Protein AF-A0A1M5I8T3-F1 (afdb_monomer_lite)

InterPro domains:
  IPR018540 Aspartyl-phosphate phosphatase Spo0E-like [PF09388] (10-51)
  IPR036638 Helix-loop-helix DNA-binding domain superfamily [G3DSA:4.10.280.10] (4-58)
  IPR037208 Aspartyl-phosphate phosphatase Spo0E-like superfamily [SSF140500] (6-55)

pLDDT: mean 89.14, std 15.67, range [42.06, 98.56]

Foldseek 3Di:
DDPCDPLNVLVVVLVVLVVVLVVCCVVVNCPPPSNVVSVVVSVVSVVVNVVVVVVVVD

Secondary structure (DSSP, 8-state):
-----HHHHHHHHHHHHHHHHHHHHHHH-TTSHHHHHHHHHHHHHHHHHHHHHHHHT-

Sequence (58 aa):
MNPMNETEKLLQEIENVRKQMSEVALSKGITSLESIALSQELDRLLNIYNNEISKIHK

Organism: NCBI:txid930117

Structure (mmCIF, N/CA/C/O backbone):
data_AF-A0A1M5I8T3-F1
#
_entry.id   AF-A0A1M5I8T3-F1
#
loop_
_atom_site.group_PDB
_atom_site.id
_atom_site.type_symbol
_atom_site.label_atom_id
_atom_site.label_alt_id
_atom_site.label_comp_id
_atom_site.label_asym_id
_atom_site.label_entity_id
_atom_site.label_seq_id
_atom_site.pdbx_PDB_ins_code
_atom_site.Cartn_x
_atom_site.Cartn_y
_atom_site.Cartn_z
_atom_site.occupancy
_atom_site.B_iso_or_equiv
_atom_site.auth_seq_id
_atom_site.auth_comp_id
_atom_site.auth_asym_id
_atom_site.auth_atom_id
_atom_site.pdbx_PDB_model_num
ATOM 1 N N . MET A 1 1 ? 6.177 19.849 -23.355 1.00 42.06 1 MET A N 1
ATOM 2 C CA . MET A 1 1 ? 5.395 19.131 -22.328 1.00 42.06 1 MET A CA 1
ATOM 3 C C . MET A 1 1 ? 5.852 17.683 -22.411 1.00 42.06 1 MET A C 1
ATOM 5 O O . MET A 1 1 ? 5.576 17.053 -23.422 1.00 42.06 1 MET A O 1
ATOM 9 N N . ASN A 1 2 ? 6.709 17.229 -21.490 1.00 49.38 2 ASN A N 1
ATOM 10 C CA . ASN A 1 2 ? 7.270 15.873 -21.562 1.00 49.38 2 ASN A CA 1
ATOM 11 C C . ASN A 1 2 ? 6.131 14.866 -21.342 1.00 49.38 2 ASN A C 1
ATOM 13 O O . ASN A 1 2 ? 5.338 15.092 -20.424 1.00 49.38 2 ASN A O 1
ATOM 17 N N . PRO A 1 3 ? 5.996 13.803 -22.153 1.00 52.59 3 PRO A N 1
ATOM 18 C CA . PRO A 1 3 ? 5.061 12.737 -21.839 1.00 52.59 3 PRO A CA 1
ATOM 19 C C . PRO A 1 3 ? 5.492 12.148 -20.496 1.00 52.59 3 PRO A C 1
ATOM 21 O O . PRO A 1 3 ? 6.571 11.573 -20.392 1.00 52.59 3 PRO A O 1
ATOM 24 N N . MET A 1 4 ? 4.677 12.382 -19.467 1.00 58.44 4 MET A N 1
ATOM 25 C CA . MET A 1 4 ? 4.857 11.819 -18.131 1.00 58.44 4 MET A CA 1
ATOM 26 C C . MET A 1 4 ? 5.068 10.320 -18.297 1.00 58.44 4 MET A C 1
ATOM 28 O O . MET A 1 4 ? 4.204 9.642 -18.873 1.00 58.44 4 MET A O 1
ATOM 32 N N . ASN A 1 5 ? 6.253 9.850 -17.917 1.00 82.12 5 ASN A N 1
ATOM 33 C CA . ASN A 1 5 ? 6.668 8.493 -18.224 1.00 82.12 5 ASN A CA 1
ATOM 34 C C . ASN A 1 5 ? 5.745 7.510 -17.469 1.00 82.12 5 ASN A C 1
ATOM 36 O O . ASN A 1 5 ? 5.141 7.858 -16.452 1.00 82.12 5 ASN A O 1
ATOM 40 N N . GLU A 1 6 ? 5.538 6.305 -18.000 1.00 83.88 6 GLU A N 1
ATOM 41 C CA . GLU A 1 6 ? 4.582 5.350 -17.408 1.00 83.88 6 GLU A CA 1
ATOM 42 C C . GLU A 1 6 ? 4.940 5.009 -15.951 1.00 83.88 6 GLU A C 1
ATOM 44 O O . GLU A 1 6 ? 4.053 4.854 -15.111 1.00 83.88 6 GLU A O 1
ATOM 49 N N . THR A 1 7 ? 6.233 5.023 -15.620 1.00 88.31 7 THR A N 1
ATOM 50 C CA . THR A 1 7 ? 6.750 4.859 -14.258 1.00 88.31 7 THR A CA 1
ATOM 51 C C . THR A 1 7 ? 6.364 6.019 -13.330 1.00 88.31 7 THR A C 1
ATOM 53 O O . THR A 1 7 ? 5.999 5.786 -12.184 1.00 88.31 7 THR A O 1
ATOM 56 N N . GLU A 1 8 ? 6.388 7.267 -13.796 1.00 89.94 8 GLU A N 1
ATOM 57 C CA . GLU A 1 8 ? 5.997 8.471 -13.052 1.00 89.94 8 GLU A CA 1
ATOM 58 C C . GLU A 1 8 ? 4.501 8.453 -12.752 1.00 89.94 8 GLU A C 1
ATOM 60 O O . GLU A 1 8 ? 4.093 8.804 -11.646 1.00 89.94 8 GLU A O 1
ATOM 65 N N . LYS A 1 9 ? 3.679 8.001 -13.708 1.00 92.25 9 LYS A N 1
ATOM 66 C CA . LYS A 1 9 ? 2.240 7.805 -13.478 1.00 92.25 9 LYS A CA 1
ATOM 67 C C . LYS A 1 9 ? 1.996 6.754 -12.400 1.00 92.25 9 LYS A C 1
ATOM 69 O O . LYS A 1 9 ? 1.240 7.012 -11.469 1.00 92.25 9 LYS A O 1
ATOM 74 N N . LEU A 1 10 ? 2.686 5.618 -12.487 1.00 93.94 10 LEU A N 1
ATOM 75 C CA . LEU A 1 10 ? 2.582 4.549 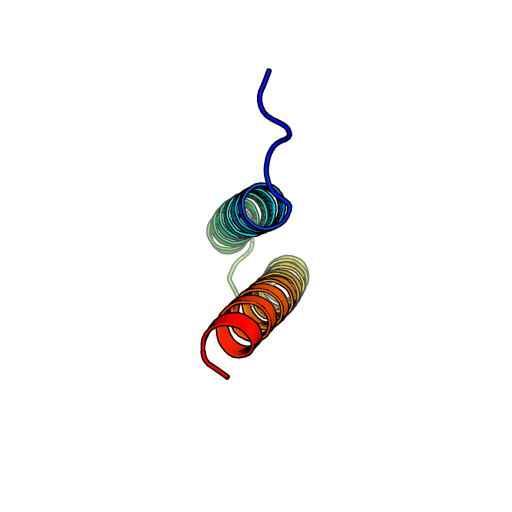-11.497 1.00 93.94 10 LEU A CA 1
ATOM 76 C C . LEU A 1 10 ? 3.030 5.011 -10.102 1.00 93.94 10 LEU A C 1
ATOM 78 O O . LEU A 1 10 ? 2.350 4.747 -9.114 1.00 93.94 10 LEU A O 1
ATOM 82 N N . LEU A 1 11 ? 4.135 5.754 -10.010 1.00 95.00 11 LEU A N 1
ATOM 83 C CA . LEU A 1 11 ? 4.603 6.336 -8.750 1.00 95.00 11 LEU A CA 1
ATOM 84 C C . LEU A 1 11 ? 3.600 7.341 -8.170 1.00 95.00 11 LEU A C 1
ATOM 86 O O . LEU A 1 11 ? 3.379 7.360 -6.959 1.00 95.00 11 LEU A O 1
ATOM 90 N N . GLN A 1 12 ? 2.960 8.147 -9.020 1.00 96.56 12 GLN A N 1
ATOM 91 C CA . GLN A 1 12 ? 1.919 9.075 -8.586 1.00 96.56 12 GLN A CA 1
ATOM 92 C C . GLN A 1 12 ? 0.687 8.337 -8.042 1.00 96.56 12 GLN A C 1
ATOM 94 O O . GLN A 1 12 ? 0.115 8.764 -7.038 1.00 96.56 12 GLN A O 1
ATOM 99 N N . GLU A 1 13 ? 0.286 7.229 -8.668 1.00 97.06 13 GLU A N 1
ATOM 100 C CA . GLU A 1 13 ? -0.811 6.382 -8.187 1.00 97.06 13 GLU A CA 1
ATOM 101 C C . GLU A 1 13 ? -0.474 5.719 -6.847 1.00 97.06 13 GLU A C 1
ATOM 103 O O . GLU A 1 13 ? -1.280 5.794 -5.919 1.00 97.06 13 GLU A O 1
ATOM 108 N N . ILE A 1 14 ? 0.735 5.165 -6.703 1.00 98.00 14 ILE A N 1
ATOM 109 C CA . ILE A 1 14 ? 1.235 4.607 -5.435 1.00 98.00 14 ILE A CA 1
ATOM 110 C C . ILE A 1 14 ? 1.145 5.652 -4.320 1.00 98.00 14 ILE A C 1
ATOM 112 O O . ILE A 1 14 ? 0.619 5.373 -3.243 1.00 98.00 14 ILE A O 1
ATOM 116 N N . GLU A 1 15 ? 1.618 6.873 -4.575 1.00 98.25 15 GLU A N 1
ATOM 117 C CA . GLU A 1 15 ? 1.605 7.944 -3.580 1.00 98.25 15 GLU A CA 1
ATOM 118 C C . GLU A 1 15 ? 0.180 8.380 -3.210 1.00 98.25 15 GLU A C 1
ATOM 120 O O . GLU A 1 15 ? -0.111 8.628 -2.036 1.00 98.25 15 GLU A O 1
ATOM 125 N N . ASN A 1 16 ? -0.731 8.430 -4.184 1.00 98.44 16 ASN A N 1
ATOM 126 C CA . ASN A 1 16 ? -2.132 8.758 -3.936 1.00 98.44 16 ASN A CA 1
ATOM 127 C C . ASN A 1 16 ? -2.806 7.699 -3.049 1.00 98.44 16 ASN A C 1
ATOM 129 O O . ASN A 1 16 ? -3.420 8.051 -2.038 1.00 98.44 16 ASN A O 1
ATOM 133 N N . VAL A 1 17 ? -2.645 6.413 -3.376 1.00 98.44 17 VAL A N 1
ATOM 134 C CA . VAL A 1 17 ? -3.222 5.308 -2.593 1.00 98.44 17 VAL A CA 1
ATOM 135 C C . VAL A 1 17 ? -2.601 5.248 -1.197 1.00 98.44 17 VAL A C 1
ATOM 137 O O . VAL A 1 17 ? -3.317 5.077 -0.212 1.00 98.44 17 VAL A O 1
ATOM 140 N N . ARG A 1 18 ? -1.290 5.482 -1.065 1.00 98.38 18 ARG A N 1
ATOM 141 C CA . ARG A 1 18 ? -0.600 5.527 0.234 1.00 98.38 18 ARG A CA 1
ATOM 142 C C . ARG A 1 18 ? -1.167 6.611 1.155 1.00 98.38 18 ARG A C 1
ATOM 144 O O . ARG A 1 18 ? -1.353 6.360 2.351 1.00 98.38 18 ARG A O 1
ATOM 151 N N . LYS A 1 19 ? -1.445 7.808 0.623 1.00 98.56 19 LYS A N 1
ATOM 152 C CA . LYS A 1 19 ? -2.075 8.898 1.390 1.00 98.56 19 LYS A CA 1
ATOM 153 C C . LYS A 1 19 ? -3.481 8.516 1.835 1.00 98.56 19 LYS A C 1
ATOM 155 O O . LYS A 1 19 ? -3.760 8.576 3.029 1.00 98.56 19 LYS A O 1
ATOM 160 N N . GLN A 1 20 ? -4.310 8.033 0.911 1.00 98.31 20 GLN A N 1
ATOM 161 C CA . GLN A 1 20 ? -5.672 7.589 1.219 1.00 98.31 20 GLN A CA 1
ATOM 162 C C . GLN A 1 20 ? -5.685 6.482 2.277 1.00 98.31 20 GLN A C 1
ATOM 164 O O . GLN A 1 20 ? -6.414 6.577 3.258 1.00 98.31 20 GLN A O 1
ATOM 169 N N . MET A 1 21 ? -4.829 5.466 2.139 1.00 97.88 21 MET A N 1
ATOM 170 C CA . MET A 1 21 ? -4.701 4.390 3.123 1.00 97.88 21 MET A CA 1
ATOM 171 C C . MET A 1 21 ? -4.359 4.938 4.511 1.00 97.88 21 MET A C 1
ATOM 173 O O . MET A 1 21 ? -4.935 4.495 5.501 1.00 97.88 21 MET A O 1
ATOM 177 N N . SER A 1 22 ? -3.450 5.915 4.583 1.00 97.62 22 SER A N 1
ATOM 178 C CA . SER A 1 22 ? -3.018 6.535 5.842 1.00 97.62 22 SER A CA 1
ATOM 179 C C . SER A 1 22 ? -4.148 7.337 6.498 1.00 97.62 22 SER A C 1
ATOM 181 O O . SER A 1 22 ? -4.373 7.220 7.702 1.00 97.62 22 SER A O 1
ATOM 183 N N . GLU A 1 23 ? -4.895 8.111 5.710 1.00 98.38 23 GLU A N 1
ATOM 184 C CA . GLU A 1 23 ? -6.059 8.881 6.170 1.00 98.38 23 GLU A CA 1
ATOM 185 C C . GLU A 1 23 ? -7.192 7.966 6.661 1.00 98.38 23 GLU A C 1
ATOM 187 O O . GLU A 1 23 ? -7.781 8.192 7.723 1.00 98.38 23 GLU A O 1
ATOM 192 N N . VAL A 1 24 ? -7.475 6.888 5.927 1.00 98.31 24 VAL A N 1
ATOM 193 C CA . VAL A 1 24 ? -8.493 5.896 6.296 1.00 98.31 24 VAL A CA 1
ATOM 194 C C . VAL A 1 24 ? -8.057 5.100 7.525 1.00 98.31 24 VAL A C 1
ATOM 196 O O . VAL A 1 24 ? -8.853 4.920 8.440 1.00 98.31 24 VAL A O 1
ATOM 199 N N . ALA A 1 25 ? -6.794 4.683 7.617 1.00 97.88 25 ALA A N 1
ATOM 200 C CA . ALA A 1 25 ? -6.275 3.991 8.796 1.00 97.88 25 ALA A CA 1
ATOM 201 C C . ALA A 1 25 ? -6.357 4.861 10.059 1.00 97.88 25 ALA A C 1
ATOM 203 O O . ALA A 1 25 ? -6.703 4.352 11.125 1.00 97.88 25 ALA A O 1
ATOM 204 N N . LEU A 1 26 ? -6.088 6.166 9.939 1.00 98.00 26 LEU A N 1
ATOM 205 C CA . LEU A 1 26 ? -6.193 7.110 11.052 1.00 98.00 26 LEU A CA 1
ATOM 206 C C . LEU A 1 26 ? -7.649 7.353 11.478 1.00 98.00 26 LEU A C 1
ATOM 208 O O . LEU A 1 26 ? -7.923 7.483 12.667 1.00 98.00 26 LEU A O 1
ATOM 212 N N . SER A 1 27 ? -8.578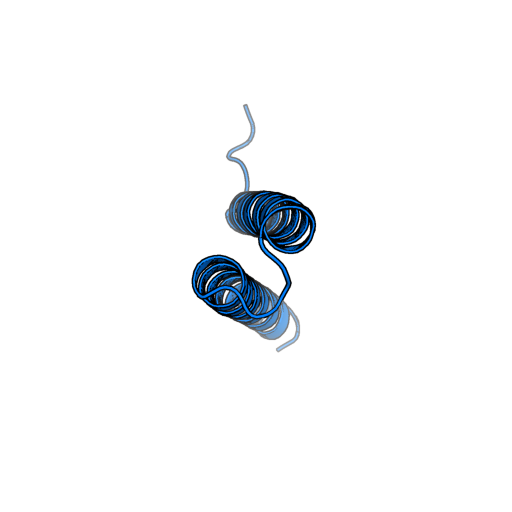 7.421 10.521 1.00 98.19 27 SER A N 1
ATOM 213 C CA . SER A 1 27 ? -9.985 7.761 10.785 1.00 98.19 27 SER A CA 1
ATOM 214 C C . SER A 1 27 ? -10.876 6.560 11.119 1.00 98.19 27 SER A C 1
ATOM 216 O O . SER A 1 27 ? -11.772 6.678 11.951 1.00 98.19 27 SER A O 1
ATOM 218 N N . LYS A 1 28 ? -10.649 5.410 10.477 1.00 97.81 28 LYS A N 1
ATOM 219 C CA . LYS A 1 28 ? -11.488 4.199 10.556 1.00 97.81 28 LYS A CA 1
ATOM 220 C C . LYS A 1 28 ? -10.767 3.000 11.176 1.00 97.81 28 LYS A C 1
ATOM 222 O O . LYS A 1 28 ? -11.410 1.998 11.480 1.00 97.81 28 LYS A O 1
ATOM 227 N N . GLY A 1 29 ? -9.458 3.104 11.397 1.00 97.88 29 GLY A N 1
ATOM 228 C CA . GLY A 1 29 ? -8.629 2.030 11.932 1.00 97.88 29 GLY A CA 1
ATOM 229 C C . GLY A 1 29 ? -8.113 1.077 10.853 1.00 97.88 29 GLY A C 1
ATOM 230 O O . GLY A 1 29 ? -8.759 0.833 9.834 1.00 97.88 29 GLY A O 1
ATOM 231 N N . ILE A 1 30 ? -6.946 0.489 11.119 1.00 95.25 30 ILE A N 1
ATOM 232 C CA . ILE A 1 30 ? -6.221 -0.393 10.188 1.00 95.25 30 ILE A CA 1
ATOM 233 C C . ILE A 1 30 ? -6.976 -1.680 9.822 1.00 95.25 30 ILE A C 1
ATOM 235 O O . ILE A 1 30 ? -6.705 -2.270 8.784 1.00 95.25 30 ILE A O 1
ATOM 239 N N . THR A 1 31 ? -7.920 -2.122 10.655 1.00 97.12 31 THR A N 1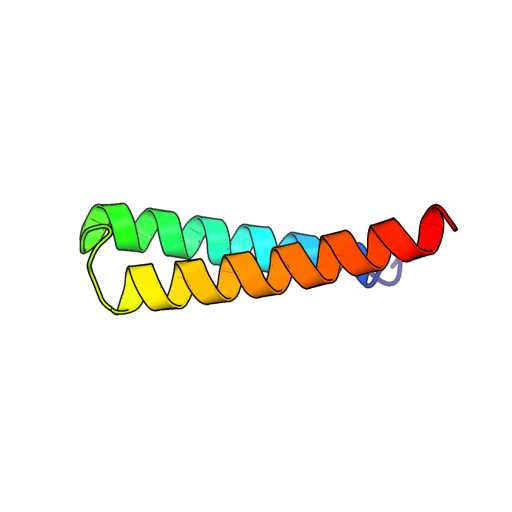
ATOM 240 C CA . THR A 1 31 ? -8.737 -3.321 10.412 1.00 97.12 31 THR A CA 1
ATOM 241 C C . THR A 1 31 ? -10.048 -3.018 9.691 1.00 97.12 31 THR A C 1
ATOM 243 O O . THR A 1 31 ? -10.836 -3.934 9.453 1.00 97.12 31 THR A O 1
ATOM 246 N N . SER A 1 32 ? -10.315 -1.754 9.343 1.00 98.25 32 SER A N 1
ATOM 247 C CA . SER A 1 32 ? -11.481 -1.416 8.532 1.00 98.25 32 SER A CA 1
ATOM 248 C C . SER A 1 32 ? -11.367 -2.069 7.152 1.00 98.25 32 SER A C 1
ATOM 250 O O . SER A 1 32 ? -10.281 -2.149 6.577 1.00 98.25 32 SER A O 1
ATOM 252 N N . LEU A 1 33 ? -12.495 -2.521 6.597 1.00 98.19 33 LEU A N 1
ATOM 253 C CA . LEU A 1 33 ? -12.526 -3.125 5.257 1.00 98.19 33 LEU A CA 1
ATOM 254 C C . LEU A 1 33 ? -11.925 -2.194 4.197 1.00 98.19 33 LEU A C 1
ATOM 256 O O . LEU A 1 33 ? -11.285 -2.650 3.257 1.00 98.19 33 LEU A O 1
ATOM 260 N N . GLU A 1 34 ? -12.098 -0.888 4.380 1.00 97.88 34 GLU A N 1
ATOM 261 C CA . GLU A 1 34 ? -11.559 0.144 3.501 1.00 97.88 34 GLU A CA 1
ATOM 262 C C . GLU A 1 34 ? -10.039 0.279 3.626 1.00 97.88 34 GLU A C 1
ATOM 264 O O . GLU A 1 34 ? -9.355 0.316 2.607 1.00 97.88 34 GLU A O 1
ATOM 269 N N . SER A 1 35 ? -9.487 0.268 4.846 1.00 97.75 35 SER A N 1
ATOM 270 C CA . SER A 1 35 ? -8.032 0.218 5.047 1.00 97.75 35 SER A CA 1
ATOM 271 C C . SER A 1 35 ? -7.419 -1.044 4.446 1.00 97.75 35 SER A C 1
ATOM 273 O O . SER A 1 35 ? -6.370 -0.952 3.814 1.00 97.75 35 SER A O 1
ATOM 275 N N . ILE A 1 36 ? -8.082 -2.196 4.592 1.00 98.25 36 ILE A N 1
ATOM 276 C CA . ILE A 1 36 ? -7.628 -3.473 4.021 1.00 98.25 36 ILE A CA 1
ATOM 277 C C . ILE A 1 36 ? -7.662 -3.430 2.486 1.00 98.25 36 ILE A C 1
ATOM 279 O O . ILE A 1 36 ? -6.718 -3.867 1.832 1.00 98.25 36 ILE A O 1
ATOM 283 N N . ALA A 1 37 ? -8.724 -2.886 1.890 1.00 98.50 37 ALA A N 1
ATOM 284 C CA . ALA A 1 37 ? -8.816 -2.752 0.438 1.00 98.50 37 ALA A CA 1
ATOM 285 C C . ALA A 1 37 ? -7.726 -1.816 -0.112 1.00 98.50 37 ALA A C 1
ATOM 287 O O . ALA A 1 37 ? -7.071 -2.137 -1.103 1.00 98.50 37 ALA A O 1
ATOM 288 N N . LEU A 1 38 ? -7.484 -0.687 0.562 1.00 98.50 38 LEU A N 1
ATOM 289 C CA . LEU A 1 38 ? -6.432 0.258 0.186 1.00 98.50 38 LEU A CA 1
ATOM 290 C C . LEU A 1 38 ? -5.028 -0.338 0.344 1.00 98.50 38 LEU A C 1
ATOM 292 O O . LEU A 1 38 ? -4.178 -0.087 -0.506 1.00 98.50 38 LEU A O 1
ATOM 296 N N . SER A 1 39 ? -4.779 -1.156 1.375 1.00 97.62 39 SER A N 1
ATOM 297 C CA . SER A 1 39 ? -3.486 -1.834 1.528 1.00 97.62 39 SER A CA 1
ATOM 298 C C . SER A 1 39 ? -3.247 -2.862 0.423 1.00 97.62 39 SER A C 1
ATOM 300 O O . SER A 1 39 ? -2.155 -2.918 -0.130 1.00 97.62 39 SER A O 1
ATOM 302 N N . GLN A 1 40 ? -4.276 -3.627 0.046 1.00 98.31 40 GLN A N 1
ATOM 303 C CA . GLN A 1 40 ? -4.188 -4.588 -1.058 1.00 98.31 40 GLN A CA 1
ATOM 304 C C . GLN A 1 40 ? -3.915 -3.901 -2.401 1.00 98.31 40 GLN A C 1
ATOM 306 O O . GLN A 1 40 ? -3.118 -4.395 -3.200 1.00 98.31 40 GLN A O 1
ATOM 311 N N . GLU A 1 41 ? -4.549 -2.755 -2.647 1.00 98.25 41 GLU A N 1
ATOM 312 C CA . GLU A 1 41 ? -4.310 -1.981 -3.863 1.00 98.25 41 GLU A CA 1
ATOM 313 C C . GLU A 1 41 ? -2.905 -1.365 -3.881 1.00 98.25 41 GLU A C 1
ATOM 315 O O . GLU A 1 41 ? -2.217 -1.425 -4.902 1.00 98.25 41 GLU A O 1
ATOM 320 N N . LEU A 1 42 ? -2.434 -0.845 -2.742 1.00 98.31 42 LEU A N 1
ATOM 321 C CA . LEU A 1 42 ? -1.067 -0.344 -2.609 1.00 98.31 42 LEU A CA 1
ATOM 322 C C . LEU A 1 42 ? -0.040 -1.446 -2.907 1.00 98.31 42 LEU A C 1
ATOM 324 O O . LEU A 1 42 ? 0.876 -1.231 -3.702 1.00 98.31 42 LEU A O 1
ATOM 328 N N . ASP A 1 43 ? -0.230 -2.638 -2.340 1.00 98.06 43 ASP A N 1
ATOM 329 C CA . ASP A 1 43 ? 0.634 -3.795 -2.587 1.00 98.06 43 ASP A CA 1
ATOM 330 C C . ASP A 1 43 ? 0.621 -4.210 -4.066 1.00 98.06 43 ASP A C 1
ATOM 332 O O . ASP A 1 43 ? 1.668 -4.521 -4.643 1.00 98.06 43 ASP A O 1
ATOM 336 N N . ARG A 1 44 ? -0.545 -4.179 -4.727 1.00 97.94 44 ARG A N 1
ATOM 337 C CA . ARG A 1 44 ? -0.662 -4.469 -6.165 1.00 97.94 44 ARG A CA 1
ATOM 338 C C . ARG A 1 44 ? 0.174 -3.498 -7.000 1.00 97.94 44 ARG A C 1
ATOM 340 O O . ARG A 1 44 ? 0.919 -3.941 -7.875 1.00 97.94 44 ARG A O 1
ATOM 347 N N . LEU A 1 45 ? 0.073 -2.196 -6.731 1.00 97.38 45 LEU A N 1
ATOM 348 C CA . LEU A 1 45 ? 0.814 -1.166 -7.463 1.00 97.38 45 LEU A CA 1
ATOM 349 C C . LEU A 1 45 ? 2.327 -1.267 -7.224 1.00 97.38 45 LEU A C 1
ATOM 351 O O . LEU A 1 45 ? 3.106 -1.190 -8.176 1.00 97.38 45 LEU A O 1
ATOM 355 N N . LEU A 1 46 ? 2.748 -1.519 -5.980 1.00 96.62 46 LEU A N 1
ATOM 356 C CA . LEU A 1 46 ? 4.155 -1.748 -5.638 1.00 96.62 46 LEU A CA 1
ATOM 357 C C . LEU A 1 46 ? 4.726 -2.968 -6.368 1.00 96.62 46 LEU A C 1
ATOM 359 O O . LEU A 1 46 ? 5.845 -2.916 -6.877 1.00 96.62 46 LEU A O 1
ATOM 363 N N . ASN A 1 47 ? 3.952 -4.048 -6.479 1.00 96.38 47 ASN A N 1
ATOM 364 C CA . ASN A 1 47 ? 4.364 -5.233 -7.228 1.00 96.38 47 ASN A CA 1
ATOM 365 C C . ASN A 1 47 ? 4.523 -4.952 -8.728 1.00 96.38 47 ASN A C 1
ATOM 367 O O . ASN A 1 47 ? 5.481 -5.430 -9.335 1.00 96.38 47 ASN A O 1
ATOM 371 N N . ILE A 1 48 ? 3.635 -4.155 -9.331 1.00 94.44 48 ILE A N 1
ATOM 372 C CA . ILE A 1 48 ? 3.784 -3.724 -10.731 1.00 94.44 48 ILE A CA 1
ATOM 373 C C . ILE A 1 48 ? 5.072 -2.914 -10.892 1.00 94.44 48 ILE A C 1
ATOM 375 O O . ILE A 1 48 ? 5.880 -3.229 -11.762 1.00 94.44 48 ILE A O 1
ATOM 379 N 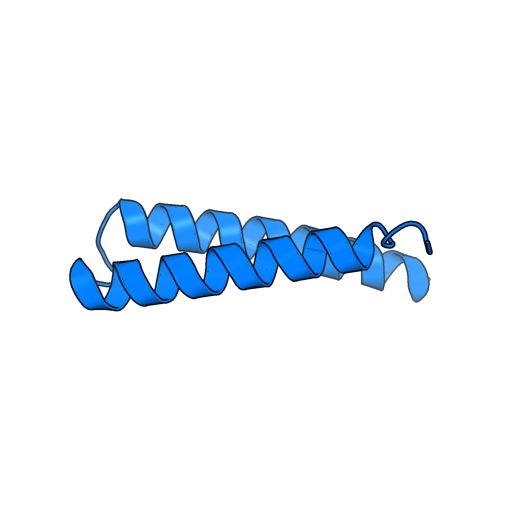N . TYR A 1 49 ? 5.309 -1.938 -10.014 1.00 93.44 49 TYR A N 1
ATOM 380 C CA . TYR A 1 49 ? 6.510 -1.105 -10.061 1.00 93.44 49 TYR A CA 1
ATOM 381 C C . TYR A 1 49 ? 7.788 -1.940 -9.938 1.00 93.44 49 TYR A C 1
ATOM 383 O O . TYR A 1 49 ? 8.692 -1.828 -10.766 1.00 93.44 49 TYR A O 1
ATOM 391 N N . ASN A 1 50 ? 7.842 -2.841 -8.956 1.00 91.44 50 ASN A N 1
ATOM 392 C CA . ASN A 1 50 ? 8.983 -3.732 -8.756 1.00 91.44 50 ASN A CA 1
ATOM 393 C C . ASN A 1 50 ? 9.225 -4.637 -9.971 1.00 91.44 50 ASN A C 1
ATOM 395 O O . ASN A 1 50 ? 10.375 -4.854 -10.354 1.00 91.44 50 ASN A O 1
ATOM 399 N N . ASN A 1 51 ? 8.160 -5.129 -10.611 1.00 90.12 51 ASN A N 1
ATOM 400 C CA . ASN A 1 51 ? 8.278 -5.921 -11.830 1.00 90.12 51 ASN A CA 1
ATOM 401 C C . ASN A 1 51 ? 8.840 -5.097 -12.996 1.00 90.12 51 ASN A C 1
ATOM 403 O O . ASN A 1 51 ? 9.714 -5.600 -13.703 1.00 90.12 51 ASN A O 1
ATOM 407 N N . GLU A 1 52 ? 8.409 -3.847 -13.179 1.00 81.31 52 GLU A N 1
ATOM 408 C CA . GLU A 1 52 ? 8.975 -2.962 -14.207 1.00 81.31 52 GLU A CA 1
ATOM 409 C C . GLU A 1 52 ? 10.464 -2.674 -13.953 1.00 81.31 52 GLU A C 1
ATOM 411 O O . GLU A 1 52 ? 11.278 -2.783 -14.869 1.00 81.31 52 GLU A O 1
ATOM 416 N N . ILE A 1 53 ? 10.865 -2.430 -12.700 1.00 76.38 53 ILE A N 1
ATOM 417 C CA . ILE A 1 53 ? 12.283 -2.261 -12.331 1.00 76.38 53 ILE A CA 1
ATOM 418 C C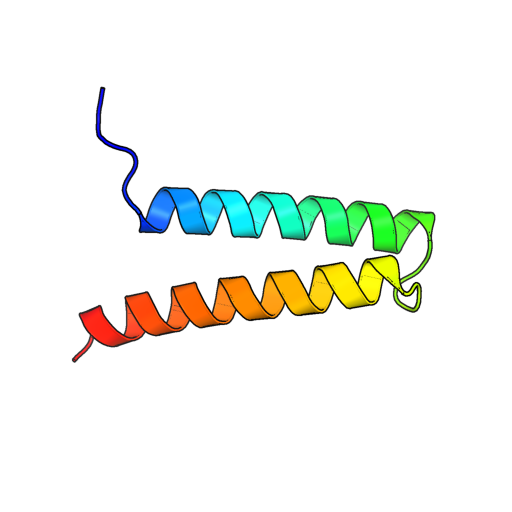 . ILE A 1 53 ? 13.091 -3.554 -12.537 1.00 76.38 53 ILE A C 1
ATOM 420 O O . ILE A 1 53 ? 14.252 -3.497 -12.955 1.00 76.38 53 ILE A O 1
ATOM 424 N N . SER A 1 54 ? 12.493 -4.726 -12.295 1.00 70.06 54 SER A N 1
ATOM 425 C CA . SER A 1 54 ? 13.154 -6.024 -12.502 1.00 70.06 54 SER A CA 1
ATOM 426 C C . SER A 1 54 ? 13.481 -6.301 -13.975 1.00 70.06 54 SER A C 1
ATOM 428 O O . SER A 1 54 ? 14.474 -6.967 -14.264 1.00 70.06 54 SER A O 1
ATOM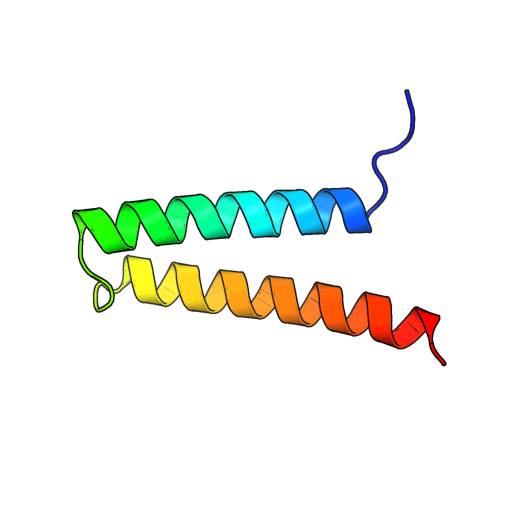 430 N N . LYS A 1 55 ? 12.687 -5.761 -14.914 1.00 62.22 55 LYS A N 1
ATOM 431 C CA . LYS A 1 55 ? 12.937 -5.876 -16.361 1.00 62.22 55 LYS A CA 1
ATOM 432 C C . LYS A 1 55 ? 14.129 -5.036 -16.819 1.00 62.22 55 LYS A C 1
ATOM 434 O O . LYS A 1 55 ? 14.737 -5.376 -17.822 1.00 62.22 55 LYS A O 1
ATOM 439 N N . ILE A 1 56 ? 14.465 -3.964 -16.097 1.00 60.47 56 ILE A N 1
ATOM 440 C CA . ILE A 1 56 ? 15.590 -3.070 -16.426 1.00 60.47 56 ILE A CA 1
ATOM 441 C C . ILE A 1 56 ? 16.942 -3.690 -16.023 1.00 60.47 56 ILE A C 1
ATOM 443 O O . ILE A 1 56 ? 17.968 -3.349 -16.600 1.00 60.47 56 ILE A O 1
ATOM 447 N N . HIS A 1 57 ? 16.951 -4.609 -15.051 1.00 53.50 57 HIS A N 1
ATOM 448 C CA . HIS A 1 57 ? 18.164 -5.250 -14.521 1.00 53.50 57 HIS A CA 1
ATOM 449 C C . HIS A 1 57 ? 18.406 -6.681 -15.050 1.00 53.50 57 HIS A C 1
ATOM 451 O O . HIS A 1 57 ? 19.239 -7.398 -14.491 1.00 53.50 57 HIS A O 1
ATOM 457 N N . LYS A 1 58 ? 17.689 -7.108 -16.096 1.00 46.53 58 LYS A N 1
ATOM 458 C CA . LYS A 1 58 ? 17.939 -8.360 -16.831 1.00 46.53 58 LYS A CA 1
ATOM 459 C C . LYS A 1 58 ? 18.617 -8.072 -18.161 1.00 46.53 58 LYS A C 1
ATOM 461 O O . LYS A 1 58 ? 19.490 -8.886 -18.529 1.00 46.53 58 LYS A O 1
#

Radius of gyration: 13.73 Å; chains: 1; bounding box: 31×28×34 Å